Protein AF-T1DH38-F1 (afdb_monomer_lite)

Secondary structure (DSSP, 8-state):
-PPPP-----PPP-SB-TT--B-TTTS-TT--HHHHHHHHHHHHHHHHHHHHH-

Organism: NCBI:txid410659

Radius of gyration: 18.95 Å; chains: 1; bounding box: 27×47×46 Å

Structure (mmCIF, N/CA/C/O backbone):
data_AF-T1DH38-F1
#
_entry.id   AF-T1DH38-F1
#
loop_
_atom_site.group_PDB
_atom_site.id
_atom_site.type_symbol
_atom_site.label_atom_id
_atom_site.label_alt_id
_atom_site.label_comp_id
_atom_site.label_asym_id
_atom_site.label_entity_id
_atom_site.label_seq_id
_atom_site.pdbx_PDB_ins_code
_atom_site.Cartn_x
_atom_site.Cartn_y
_atom_site.Cartn_z
_atom_site.occupancy
_atom_site.B_iso_or_equiv
_atom_site.auth_seq_id
_atom_site.auth_comp_id
_atom_site.auth_asym_id
_atom_site.auth_atom_id
_atom_site.pdbx_PDB_model_num
ATOM 1 N N . MET A 1 1 ? -1.200 41.014 -31.469 1.00 49.38 1 MET A N 1
ATOM 2 C CA . MET A 1 1 ? -0.819 39.587 -31.480 1.00 49.38 1 MET A CA 1
ATOM 3 C C . MET A 1 1 ? -0.771 39.149 -30.021 1.00 49.38 1 MET A C 1
ATOM 5 O O . MET A 1 1 ? 0.105 39.612 -29.308 1.00 49.38 1 MET A O 1
ATOM 9 N N . GLN A 1 2 ? -1.797 38.447 -29.526 1.00 60.34 2 GLN A N 1
ATOM 10 C CA . GLN A 1 2 ? -1.858 38.045 -28.112 1.00 60.34 2 GLN A CA 1
ATOM 11 C C . GLN A 1 2 ? -0.798 36.964 -27.855 1.00 60.34 2 GLN A C 1
ATOM 13 O O . GLN A 1 2 ? -0.764 35.963 -28.567 1.00 60.34 2 GLN A O 1
ATOM 18 N N . SER A 1 3 ? 0.092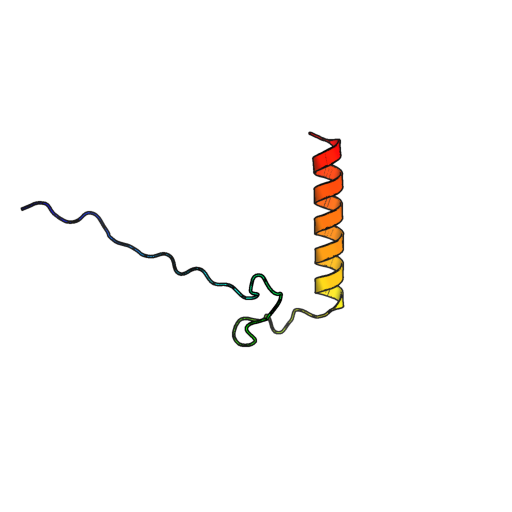 37.182 -26.885 1.00 68.06 3 SER A N 1
ATOM 19 C CA . SER A 1 3 ? 1.066 36.177 -26.456 1.00 68.06 3 SER A CA 1
ATOM 20 C C . SER A 1 3 ? 0.339 35.097 -25.659 1.00 68.06 3 SER A C 1
ATOM 22 O O . SER A 1 3 ? -0.334 35.423 -24.680 1.00 68.06 3 SER A O 1
ATOM 24 N N . LYS A 1 4 ? 0.464 33.827 -26.058 1.00 63.66 4 LYS A N 1
ATOM 25 C CA . LYS A 1 4 ? -0.050 32.702 -25.267 1.00 63.66 4 LYS A CA 1
ATOM 26 C C . LYS A 1 4 ? 0.550 32.766 -23.856 1.00 63.66 4 LYS A C 1
ATOM 28 O O . LYS A 1 4 ? 1.770 32.719 -23.706 1.00 63.66 4 LYS A O 1
ATOM 33 N N . ALA A 1 5 ? -0.307 32.894 -22.844 1.00 74.06 5 ALA A N 1
ATOM 34 C CA . ALA A 1 5 ? 0.059 32.593 -21.466 1.00 74.06 5 ALA A CA 1
ATOM 35 C C . ALA A 1 5 ? 0.396 31.093 -21.388 1.00 74.06 5 ALA A C 1
ATOM 37 O O . ALA A 1 5 ? -0.231 30.297 -22.081 1.00 74.06 5 ALA A O 1
ATOM 38 N N . PHE A 1 6 ? 1.430 30.751 -20.623 1.00 78.69 6 PHE A N 1
ATOM 39 C CA . PHE A 1 6 ? 1.998 29.410 -20.453 1.00 78.69 6 PHE A CA 1
ATOM 40 C C . PHE A 1 6 ? 0.969 28.259 -20.524 1.00 78.69 6 PHE A C 1
ATOM 42 O O . PHE A 1 6 ? -0.058 28.296 -19.850 1.00 78.69 6 PHE A O 1
ATOM 49 N N . GLU A 1 7 ? 1.278 27.232 -21.318 1.00 75.75 7 GLU A N 1
ATOM 50 C CA . GLU A 1 7 ? 0.478 26.015 -21.496 1.00 75.75 7 GLU A CA 1
ATOM 51 C C . GLU A 1 7 ? 1.286 24.841 -20.917 1.00 75.75 7 GLU A C 1
ATOM 53 O O . GLU A 1 7 ? 2.410 24.593 -21.353 1.00 75.75 7 GLU A O 1
ATOM 58 N N . GLY A 1 8 ? 0.752 24.164 -19.898 1.00 80.81 8 GLY A N 1
ATOM 59 C CA . GLY A 1 8 ? 1.383 23.013 -19.249 1.00 80.81 8 GLY A CA 1
ATOM 60 C C . GLY A 1 8 ? 0.355 21.917 -18.984 1.00 80.81 8 GLY A C 1
ATOM 61 O O . GLY A 1 8 ? -0.782 22.217 -18.619 1.00 80.81 8 GLY A O 1
ATOM 62 N N . SER A 1 9 ? 0.744 20.659 -19.189 1.00 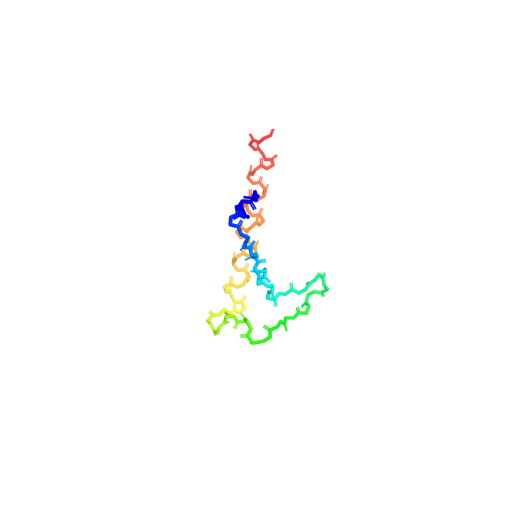81.81 9 SER A N 1
ATOM 63 C CA . SER A 1 9 ? -0.065 19.473 -18.890 1.00 81.81 9 SER A CA 1
ATOM 64 C C . SER A 1 9 ? 0.410 18.811 -17.597 1.00 81.81 9 SER A C 1
ATOM 66 O O . SER A 1 9 ? 1.598 18.831 -17.280 1.00 81.81 9 SER A O 1
ATOM 68 N N . ILE A 1 10 ? -0.528 18.235 -16.841 1.00 80.44 10 ILE A N 1
ATOM 69 C CA . ILE A 1 10 ? -0.230 17.381 -15.688 1.00 80.44 10 ILE A CA 1
ATOM 70 C C . ILE A 1 10 ? -0.473 15.944 -16.125 1.00 80.44 10 ILE A C 1
ATOM 72 O O . ILE A 1 10 ? -1.600 15.587 -16.472 1.00 80.44 10 ILE A O 1
ATOM 76 N N . ASP A 1 11 ? 0.577 15.135 -16.076 1.00 80.06 11 ASP A N 1
ATOM 77 C CA . ASP A 1 11 ? 0.469 13.698 -16.280 1.00 80.06 11 ASP A CA 1
ATOM 78 C C . ASP A 1 11 ? 0.103 13.042 -14.945 1.00 80.06 11 ASP A C 1
ATOM 80 O O . ASP A 1 11 ? 0.823 13.158 -13.949 1.00 80.06 11 ASP A O 1
ATOM 84 N N . TYR A 1 12 ? -1.051 12.380 -14.906 1.00 79.44 12 TYR A N 1
ATOM 85 C CA . TYR A 1 12 ? -1.488 11.628 -13.735 1.00 79.44 12 TYR A CA 1
ATOM 86 C C . TYR A 1 12 ? -0.858 10.238 -13.760 1.00 79.44 12 TYR A C 1
ATOM 88 O O . TYR A 1 12 ? -1.085 9.459 -14.683 1.00 79.44 12 TYR A O 1
ATOM 96 N N . PHE A 1 13 ? -0.092 9.915 -12.721 1.00 83.88 13 PHE A N 1
ATOM 97 C CA . PHE A 1 13 ? 0.445 8.573 -12.526 1.00 83.88 13 PHE A CA 1
ATOM 98 C C . PHE A 1 13 ? -0.541 7.735 -11.716 1.00 83.88 13 PHE A C 1
ATOM 100 O O . PHE A 1 13 ? -0.850 8.060 -10.569 1.00 83.88 13 PHE A O 1
ATOM 107 N N . GLN A 1 14 ? -1.017 6.645 -12.312 1.00 88.19 14 GLN A N 1
ATOM 108 C CA . GLN A 1 14 ? -1.941 5.706 -11.689 1.00 88.19 14 GLN A CA 1
ATOM 109 C C . GLN A 1 14 ? -1.294 4.322 -11.621 1.00 88.19 14 GLN A C 1
ATOM 111 O O . GLN A 1 14 ? -0.966 3.735 -12.644 1.00 88.19 14 GLN A O 1
ATOM 116 N N . VAL A 1 15 ? -1.106 3.806 -10.403 1.00 91.81 15 VAL A N 1
ATOM 117 C CA . VAL A 1 15 ? -0.469 2.495 -10.163 1.00 91.81 15 VAL A CA 1
ATOM 118 C C . VAL A 1 15 ? -1.482 1.349 -10.230 1.00 91.81 15 VAL A C 1
ATOM 120 O O . VAL A 1 15 ? -1.127 0.231 -10.593 1.00 91.81 15 VAL A O 1
ATOM 123 N N . MET A 1 16 ? -2.742 1.617 -9.879 1.00 93.12 16 MET A N 1
ATOM 124 C CA . MET A 1 16 ? -3.820 0.632 -9.841 1.00 93.12 16 MET A CA 1
ATOM 125 C C . MET A 1 16 ? -5.089 1.211 -10.469 1.00 93.12 16 MET A C 1
ATOM 127 O O . MET A 1 16 ? -5.463 2.348 -10.163 1.00 93.12 16 MET A O 1
ATOM 131 N N . ASP A 1 17 ? -5.733 0.448 -11.350 1.00 92.62 17 ASP A N 1
ATOM 132 C CA . ASP A 1 17 ? -6.987 0.844 -11.993 1.00 92.62 17 ASP A CA 1
ATOM 133 C C . ASP A 1 17 ? -8.216 0.649 -11.081 1.00 92.62 17 ASP A C 1
ATOM 135 O O . ASP A 1 17 ? -8.125 0.120 -9.971 1.00 92.62 17 ASP A O 1
ATOM 139 N N . GLU A 1 18 ? -9.387 1.082 -11.551 1.00 93.62 18 GLU A N 1
ATOM 140 C CA . GLU A 1 18 ? -10.659 0.980 -10.814 1.00 93.62 18 GLU A CA 1
ATOM 141 C C . GLU A 1 18 ? -11.109 -0.467 -10.548 1.00 93.62 18 GLU A C 1
ATOM 143 O O . GLU A 1 18 ? -11.935 -0.707 -9.669 1.00 93.62 18 GLU A O 1
ATOM 148 N N . ASN A 1 19 ? -10.556 -1.437 -11.282 1.00 95.50 19 ASN A N 1
ATOM 149 C CA . ASN A 1 19 ? -10.847 -2.861 -11.133 1.00 95.50 19 ASN A CA 1
ATOM 150 C C . ASN A 1 19 ? -9.813 -3.580 -10.251 1.00 95.50 19 ASN A C 1
ATOM 152 O O . ASN A 1 19 ? -9.932 -4.785 -10.029 1.00 95.50 19 ASN A O 1
ATOM 156 N N . GLY A 1 20 ? -8.799 -2.865 -9.754 1.00 89.38 20 GLY A N 1
ATOM 157 C CA . GLY A 1 20 ? -7.725 -3.426 -8.940 1.00 89.38 20 GLY A CA 1
ATOM 158 C C . GLY A 1 20 ? -6.568 -4.030 -9.740 1.00 89.38 20 GLY A C 1
ATOM 159 O O . GLY A 1 20 ? -5.727 -4.715 -9.156 1.00 89.38 20 GLY A O 1
ATOM 160 N N . ASN A 1 21 ? -6.484 -3.802 -11.055 1.00 93.56 21 ASN A N 1
ATOM 161 C CA . ASN A 1 21 ? -5.324 -4.231 -11.838 1.00 93.56 21 ASN A CA 1
ATOM 162 C C . ASN A 1 21 ? -4.142 -3.297 -11.575 1.00 93.56 21 ASN A C 1
ATOM 164 O O . ASN A 1 21 ? -4.291 -2.077 -11.604 1.00 93.56 21 ASN A O 1
ATOM 168 N N . ILE A 1 22 ? -2.961 -3.873 -11.355 1.00 92.25 22 ILE A N 1
ATOM 169 C CA . ILE A 1 22 ? -1.742 -3.141 -10.995 1.00 92.25 22 ILE A CA 1
ATOM 170 C C . ILE A 1 22 ? -0.809 -3.020 -12.201 1.00 92.25 22 ILE A C 1
ATOM 172 O O . ILE A 1 22 ? -0.463 -4.027 -12.829 1.00 92.25 22 ILE A O 1
ATOM 176 N N . ASP A 1 23 ? -0.317 -1.808 -12.458 1.00 92.62 23 A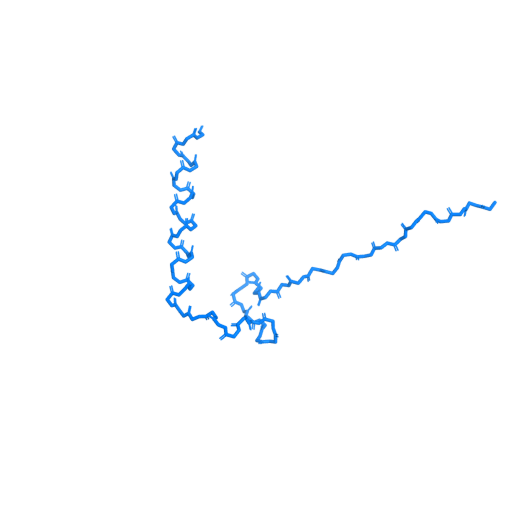SP A N 1
ATOM 177 C CA . ASP A 1 23 ? 0.825 -1.589 -13.340 1.00 92.62 23 ASP A CA 1
ATOM 178 C C . ASP A 1 23 ? 2.130 -1.925 -12.603 1.00 92.62 23 ASP A C 1
ATOM 180 O O . ASP A 1 23 ? 2.619 -1.180 -11.750 1.00 92.62 23 ASP A O 1
ATOM 184 N N . LYS A 1 24 ? 2.722 -3.068 -12.957 1.00 89.12 24 LYS A N 1
ATOM 185 C CA . LYS A 1 24 ? 3.972 -3.556 -12.358 1.00 89.12 24 LYS A CA 1
ATOM 186 C C . LYS A 1 24 ? 5.175 -2.653 -12.634 1.00 89.12 24 LYS A C 1
ATOM 188 O O . LYS A 1 24 ? 6.141 -2.736 -11.884 1.00 89.12 24 LYS A O 1
ATOM 193 N N . ALA A 1 25 ? 5.145 -1.827 -13.682 1.00 91.25 25 ALA A N 1
ATOM 194 C CA . ALA A 1 25 ? 6.224 -0.881 -13.963 1.00 91.25 25 ALA A CA 1
ATOM 195 C C . ALA A 1 25 ? 6.236 0.286 -12.965 1.00 91.25 25 ALA A C 1
ATOM 197 O O . ALA A 1 25 ? 7.290 0.867 -12.709 1.00 91.25 25 ALA A O 1
ATOM 198 N N . LEU A 1 26 ? 5.073 0.605 -12.392 1.00 89.12 26 LEU A N 1
ATOM 199 C CA 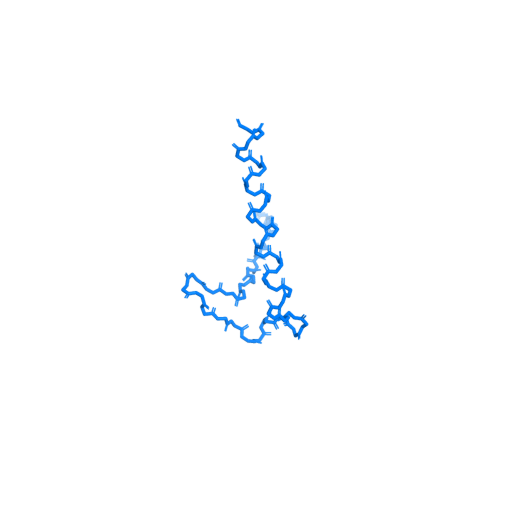. LEU A 1 26 ? 4.891 1.676 -11.414 1.00 89.12 26 LEU A CA 1
ATOM 200 C C . LEU A 1 26 ? 4.762 1.155 -9.975 1.00 89.12 26 LEU A C 1
ATOM 202 O O . LEU A 1 26 ? 4.765 1.949 -9.034 1.00 89.12 26 LEU A O 1
ATOM 206 N N . TYR A 1 27 ? 4.638 -0.162 -9.790 1.00 89.38 27 TYR A N 1
ATOM 207 C CA . TYR A 1 27 ? 4.467 -0.765 -8.474 1.00 89.38 27 TYR A CA 1
ATOM 208 C C . TYR A 1 27 ? 5.742 -0.626 -7.620 1.00 89.38 27 TYR A C 1
ATOM 210 O O . TYR A 1 27 ? 6.820 -1.029 -8.068 1.00 89.38 27 TYR A O 1
ATOM 218 N N . PRO A 1 28 ? 5.657 -0.092 -6.386 1.00 89.81 28 PRO A N 1
ATOM 219 C CA . PRO A 1 28 ? 6.835 0.092 -5.544 1.00 89.81 28 PRO A CA 1
ATOM 220 C C . PRO A 1 28 ? 7.470 -1.245 -5.144 1.00 89.81 28 PRO A C 1
ATOM 222 O O . PRO A 1 28 ? 6.794 -2.157 -4.670 1.00 89.81 28 PRO A O 1
ATOM 225 N N . ALA A 1 29 ? 8.791 -1.352 -5.292 1.00 88.19 29 ALA A N 1
ATOM 226 C CA . ALA A 1 29 ? 9.521 -2.594 -5.028 1.00 88.19 29 ALA A CA 1
ATOM 227 C C . ALA A 1 29 ? 9.579 -2.979 -3.538 1.00 88.19 29 ALA A C 1
ATOM 229 O O . ALA A 1 29 ? 9.820 -4.137 -3.210 1.00 88.19 29 ALA A O 1
ATOM 230 N N . ASP A 1 30 ? 9.385 -2.019 -2.634 1.00 91.94 30 ASP A N 1
ATOM 231 C CA . ASP A 1 30 ? 9.461 -2.206 -1.186 1.00 91.94 30 ASP A CA 1
ATOM 232 C C . ASP A 1 30 ? 8.083 -2.330 -0.515 1.00 91.94 30 ASP A C 1
ATOM 234 O O . ASP A 1 30 ? 8.002 -2.352 0.718 1.00 91.94 30 ASP A O 1
ATOM 238 N N . LEU A 1 31 ? 7.006 -2.408 -1.301 1.00 91.44 31 LEU A N 1
ATOM 239 C CA . LEU A 1 31 ? 5.638 -2.524 -0.809 1.00 91.44 31 LEU A CA 1
ATOM 240 C C . LEU A 1 31 ? 5.228 -3.997 -0.683 1.00 91.44 31 LEU A C 1
ATOM 242 O O . LEU A 1 31 ? 4.661 -4.591 -1.602 1.00 91.44 31 LEU A O 1
ATOM 246 N N . ASP A 1 32 ? 5.541 -4.576 0.476 1.00 93.50 32 ASP A N 1
ATOM 247 C CA . ASP A 1 32 ? 5.114 -5.922 0.860 1.00 93.50 32 ASP A CA 1
ATOM 248 C C . ASP A 1 32 ? 3.672 -5.965 1.406 1.00 93.50 32 ASP A C 1
ATOM 250 O O . ASP A 1 32 ? 3.095 -4.949 1.807 1.00 93.50 32 ASP A O 1
ATOM 254 N N . ASP A 1 33 ? 3.099 -7.169 1.460 1.00 93.50 33 ASP A N 1
ATOM 255 C CA . ASP A 1 33 ? 1.715 -7.406 1.889 1.00 93.50 33 ASP A CA 1
ATOM 256 C C . ASP A 1 33 ? 1.416 -6.907 3.312 1.00 93.50 33 ASP A C 1
ATOM 258 O O . ASP A 1 33 ? 0.297 -6.461 3.598 1.00 93.50 33 ASP A O 1
ATOM 262 N N . ASN A 1 34 ? 2.399 -6.952 4.219 1.00 96.75 34 ASN A N 1
ATOM 263 C CA . ASN A 1 34 ? 2.213 -6.491 5.594 1.00 96.75 34 ASN A CA 1
ATOM 264 C C . ASN A 1 34 ? 2.064 -4.969 5.626 1.00 96.75 34 ASN A C 1
ATOM 266 O O . ASN A 1 34 ? 1.134 -4.459 6.254 1.00 96.75 34 ASN A O 1
ATOM 270 N N . LYS A 1 35 ? 2.917 -4.245 4.892 1.00 96.06 35 LYS A N 1
ATOM 271 C CA . LYS A 1 35 ? 2.818 -2.787 4.756 1.00 96.06 35 LYS A CA 1
ATOM 272 C C . LYS A 1 35 ? 1.492 -2.368 4.127 1.00 96.06 35 LYS A C 1
ATOM 274 O O . LYS A 1 35 ? 0.851 -1.453 4.640 1.00 96.06 35 LYS A O 1
ATOM 279 N N . ILE A 1 36 ? 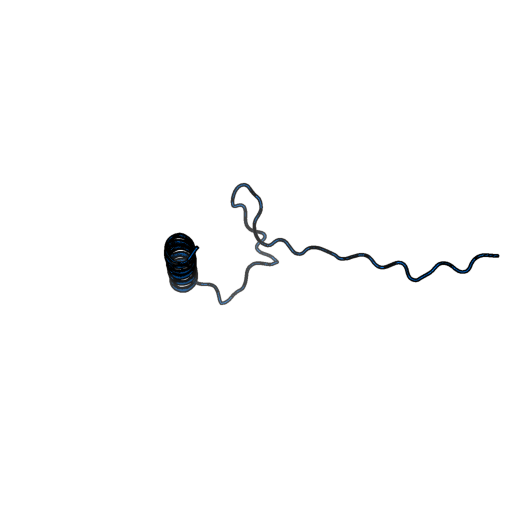1.044 -3.055 3.071 1.00 94.81 36 ILE A N 1
ATOM 28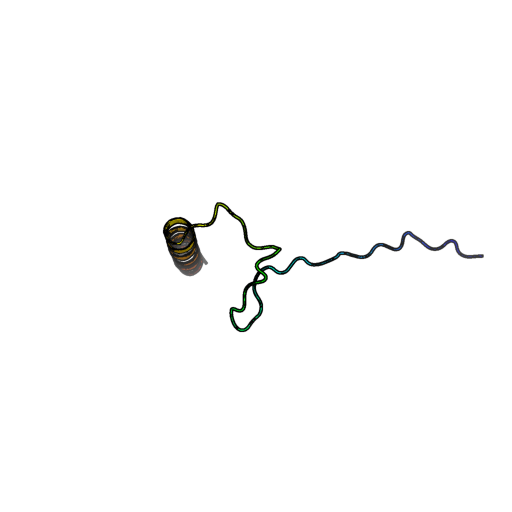0 C CA . ILE A 1 36 ? -0.259 -2.788 2.428 1.00 94.81 36 ILE A CA 1
ATOM 281 C C . ILE A 1 36 ? -1.393 -2.965 3.435 1.00 94.81 36 ILE A C 1
ATOM 283 O O . ILE A 1 36 ? -2.271 -2.108 3.569 1.00 94.81 36 ILE A O 1
ATOM 287 N N . THR A 1 37 ? -1.355 -4.068 4.178 1.00 97.31 37 THR A N 1
ATOM 288 C CA . THR A 1 37 ? -2.359 -4.386 5.191 1.00 97.31 37 THR A CA 1
ATOM 289 C C . THR A 1 37 ? -2.399 -3.325 6.289 1.00 97.31 37 THR A C 1
ATOM 291 O O . THR A 1 37 ? -3.478 -2.887 6.694 1.00 97.31 37 THR A O 1
ATOM 294 N N . ASP A 1 38 ? -1.242 -2.878 6.769 1.00 98.00 38 ASP A N 1
ATOM 295 C CA . ASP A 1 38 ? -1.168 -1.869 7.821 1.00 98.00 38 ASP A CA 1
ATOM 296 C C . ASP A 1 38 ? -1.610 -0.487 7.330 1.00 98.00 38 ASP A C 1
ATOM 298 O O . ASP A 1 38 ? -2.365 0.190 8.032 1.00 98.00 38 ASP A O 1
ATOM 302 N N . MET A 1 39 ? -1.265 -0.105 6.095 1.00 97.31 39 MET A N 1
ATOM 303 C CA . MET A 1 39 ? -1.813 1.094 5.452 1.00 97.31 39 MET A CA 1
ATOM 304 C C . MET A 1 39 ? -3.342 1.040 5.392 1.00 97.31 39 MET A C 1
ATOM 306 O O . MET A 1 39 ? -4.008 2.008 5.766 1.00 97.31 39 MET A O 1
ATOM 310 N N . TYR A 1 40 ? -3.915 -0.096 4.986 1.00 97.00 40 TYR A N 1
ATOM 311 C CA . TYR A 1 40 ? -5.365 -0.263 4.920 1.00 97.00 40 TYR A CA 1
ATOM 312 C C . TYR A 1 40 ? -6.036 -0.123 6.293 1.00 97.00 40 TYR A C 1
ATOM 314 O O . TYR A 1 40 ? -7.014 0.617 6.433 1.00 97.00 40 TYR A O 1
ATOM 322 N N . LYS A 1 41 ? -5.473 -0.741 7.339 1.00 98.25 41 LYS A N 1
ATOM 323 C CA . LYS A 1 41 ? -5.958 -0.566 8.720 1.00 98.25 41 LYS A CA 1
ATOM 324 C C . LYS A 1 41 ? -5.921 0.898 9.157 1.00 98.25 41 LYS A C 1
ATOM 326 O O . LYS A 1 41 ? -6.878 1.367 9.773 1.00 98.25 41 LYS A O 1
ATOM 331 N N . MET A 1 42 ? -4.847 1.624 8.845 1.00 98.50 42 MET A N 1
ATOM 332 C CA . MET A 1 42 ? -4.720 3.039 9.207 1.00 98.50 42 MET A CA 1
ATOM 333 C C . MET A 1 42 ? -5.723 3.922 8.459 1.00 98.50 42 MET A C 1
ATOM 335 O O . MET A 1 42 ? -6.302 4.822 9.065 1.00 98.50 42 MET A O 1
ATOM 339 N N . MET A 1 43 ? -6.007 3.634 7.184 1.00 97.88 43 MET A N 1
ATOM 340 C CA . MET A 1 43 ? -7.058 4.331 6.430 1.00 97.88 43 MET A CA 1
ATOM 341 C C . MET A 1 43 ? -8.440 4.133 7.062 1.00 97.88 43 MET A C 1
ATOM 343 O O . MET A 1 43 ? -9.183 5.100 7.244 1.00 97.88 43 MET A O 1
ATOM 347 N N . LEU A 1 44 ? -8.773 2.899 7.454 1.00 98.06 44 LEU A N 1
ATOM 348 C CA . LEU A 1 44 ? -10.022 2.608 8.162 1.00 98.06 44 LEU A CA 1
ATOM 349 C C . LEU A 1 44 ? -10.086 3.314 9.518 1.00 98.06 44 LEU A C 1
ATOM 351 O O . LEU A 1 44 ? -11.125 3.865 9.881 1.00 98.06 44 LEU A O 1
ATOM 355 N N . PHE A 1 45 ? -8.982 3.322 10.266 1.00 97.75 45 PHE A N 1
ATOM 356 C CA . PHE A 1 45 ? -8.899 4.037 11.535 1.00 97.75 45 PHE A CA 1
ATOM 357 C C . PHE A 1 45 ? -9.164 5.536 11.352 1.00 97.75 45 PHE A C 1
ATOM 359 O O . PHE A 1 45 ? -10.036 6.079 12.028 1.00 97.75 45 PHE A O 1
ATOM 366 N N . ALA A 1 46 ? -8.473 6.181 10.408 1.00 97.69 46 ALA A N 1
ATOM 367 C CA . ALA A 1 46 ? -8.650 7.600 10.114 1.00 97.69 46 ALA A CA 1
ATOM 368 C C . ALA A 1 46 ? -10.095 7.917 9.703 1.00 97.69 46 ALA A C 1
ATOM 370 O O . ALA A 1 46 ? -10.678 8.867 10.216 1.00 97.69 46 ALA A O 1
ATOM 371 N N . ARG A 1 47 ? -10.712 7.079 8.857 1.00 97.50 47 ARG A N 1
ATOM 372 C CA . ARG A 1 47 ? -12.123 7.225 8.467 1.00 97.50 47 ARG A CA 1
ATOM 373 C C . ARG A 1 47 ? -13.074 7.131 9.659 1.00 97.50 47 ARG A C 1
ATOM 375 O O . ARG A 1 47 ? -14.015 7.911 9.756 1.00 97.50 47 ARG A O 1
ATOM 382 N N . ASN A 1 48 ? -12.844 6.172 10.552 1.00 97.25 48 ASN A N 1
ATOM 383 C CA . ASN A 1 48 ? -13.676 5.978 11.737 1.00 97.25 48 ASN A CA 1
ATOM 384 C C . ASN A 1 48 ? -13.508 7.102 12.762 1.00 97.25 48 ASN A C 1
ATOM 386 O O . ASN A 1 48 ? -14.447 7.391 13.500 1.00 97.25 48 ASN A O 1
ATOM 390 N N . LEU A 1 49 ? -12.317 7.697 12.842 1.00 97.44 49 LEU A N 1
ATOM 391 C CA . LEU A 1 49 ? -12.071 8.876 13.661 1.00 97.44 49 LEU A CA 1
ATOM 392 C C . LEU A 1 49 ? -12.814 10.083 13.085 1.00 97.44 49 LEU A C 1
ATOM 394 O O . LEU A 1 49 ? -13.606 10.684 13.800 1.00 97.44 49 LEU A O 1
ATOM 398 N N . ASP A 1 50 ? -12.614 10.365 11.795 1.00 97.50 50 ASP A N 1
ATOM 399 C CA . ASP A 1 50 ? -13.247 11.469 11.064 1.00 97.50 50 ASP A CA 1
ATOM 400 C C . ASP A 1 50 ? -14.776 11.451 11.218 1.00 97.50 50 ASP A C 1
ATOM 402 O O . ASP A 1 50 ? -15.370 12.430 11.662 1.00 97.50 50 ASP A O 1
ATOM 406 N N . ALA A 1 51 ? -15.397 10.285 11.007 1.00 96.12 51 ALA A N 1
ATOM 407 C CA . ALA A 1 51 ? -16.840 10.083 11.152 1.00 96.12 51 ALA A CA 1
ATOM 408 C C . ALA A 1 51 ? -17.380 10.244 12.587 1.00 96.12 51 ALA A C 1
ATOM 410 O O . ALA A 1 51 ? -18.592 10.284 12.781 1.00 96.12 51 ALA A O 1
ATOM 411 N N . LYS A 1 52 ? -16.511 10.251 13.604 1.00 94.44 52 LYS A N 1
ATOM 412 C CA . LYS A 1 52 ? -16.894 10.505 15.003 1.00 94.44 52 LYS A CA 1
ATOM 413 C C . LYS A 1 52 ? -16.652 11.951 15.422 1.00 94.44 52 LYS A C 1
ATOM 415 O O . LYS A 1 52 ? -17.202 12.373 16.436 1.00 94.44 52 LYS A O 1
ATOM 420 N N . THR A 1 53 ? -15.772 12.659 14.720 1.00 90.69 53 THR A N 1
ATOM 421 C CA . THR A 1 53 ? -15.362 14.026 15.061 1.00 90.69 53 THR A CA 1
ATOM 422 C C . THR A 1 53 ? -16.098 15.101 14.267 1.00 90.69 53 THR A C 1
ATOM 424 O O . THR A 1 53 ? -16.130 16.243 14.725 1.00 90.69 53 THR A O 1
ATOM 427 N N . LEU A 1 54 ? -16.663 14.747 13.109 1.00 72.00 54 LEU A N 1
ATOM 428 C CA . LEU A 1 54 ? -17.548 15.576 12.281 1.00 72.00 54 LEU A CA 1
ATOM 429 C C . LEU A 1 54 ? -19.009 15.155 12.465 1.00 72.00 54 LEU A C 1
ATOM 431 O O . LEU A 1 54 ? -19.872 16.060 12.434 1.00 72.00 54 LEU A O 1
#

Foldseek 3Di:
DDDDDDDDDDDDDDQADPVGDGDPVPDDPPDDPVNVVVVVVVVVVVVVVVVVVD

pLDDT: mean 88.79, std 10.67, range [49.38, 98.5]

Sequence (54 aa):
MQSKAFEGSIDYFQVMDENGNIDKALYPADLDDNKITDMYKMMLFARNLDAKTL